Protein AF-A0A8T3NIB7-F1 (afdb_monomer)

Nearest PDB structures (foldseek):
  7bpu-assembly2_B  TM=9.375E-01  e=4.203E-06  Methanocaldococcus jannaschii DSM 2661
  4tq3-assembly1_A  TM=8.740E-01  e=5.106E-04  Archaeoglobus fulgidus DSM 4304
  4tq5-assembly1_A  TM=8.576E-01  e=7.001E-03  Archaeoglobus fulgidus DSM 4304
  8j8j-assembly1_B  TM=8.517E-01  e=1.521E-02  Mycobacterium tuberculosis H37Rv
  3tc1-assembly1_B  TM=4.555E-01  e=1.254E+00  Helicobacter pylori NCTC 11637 = CCUG 17874 = ATCC 43504 = JCM 12093

Mean predicted aligned error: 4.3 Å

Foldseek 3Di:
DVLLCLQLVVVCLVVLLVLQVLLQCVVCVVPPDDPLLSVLLSLLSSLLSSLLSLLLCLLCLVVCLPVPCPRCDNVVVADSVRSNCSSVVSLVSSLVSLVVSHPQLNVLSVVLSVLSCCLSNPQVVDPPSNVVSVVSNSVSSSNSD

Structure (mmCIF, N/CA/C/O backbone):
data_AF-A0A8T3NIB7-F1
#
_entry.id   AF-A0A8T3NIB7-F1
#
loop_
_atom_site.group_PDB
_atom_site.id
_atom_site.type_symbol
_atom_site.label_atom_id
_atom_site.label_alt_id
_atom_site.label_comp_id
_atom_site.label_asym_id
_atom_site.label_entity_id
_atom_site.label_seq_id
_atom_site.pdbx_PDB_ins_code
_atom_site.Cartn_x
_atom_site.Cartn_y
_atom_site.Cartn_z
_atom_site.occupancy
_atom_site.B_iso_or_equiv
_atom_site.auth_seq_id
_atom_site.auth_comp_id
_atom_site.auth_asym_id
_atom_site.auth_atom_id
_atom_site.pdbx_PDB_model_num
ATOM 1 N N . MET A 1 1 ? 1.848 14.023 16.427 1.00 72.50 1 MET A N 1
ATOM 2 C CA . MET A 1 1 ? 2.907 13.432 15.573 1.00 72.50 1 MET A CA 1
ATOM 3 C C . MET A 1 1 ? 3.187 11.962 15.897 1.00 72.50 1 MET A C 1
ATOM 5 O O . MET A 1 1 ? 2.961 11.134 15.029 1.00 72.50 1 MET A O 1
ATOM 9 N N . ARG A 1 2 ? 3.609 11.601 17.125 1.00 82.31 2 ARG A N 1
ATOM 10 C CA . ARG A 1 2 ? 3.995 10.212 17.478 1.00 82.31 2 ARG A CA 1
ATOM 11 C C . ARG A 1 2 ? 2.925 9.151 17.174 1.00 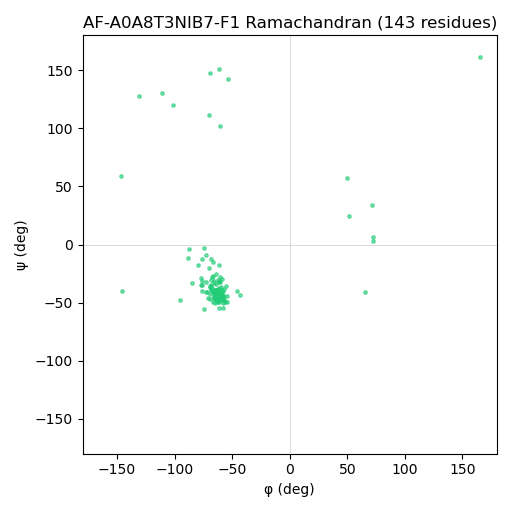82.31 2 ARG A C 1
ATOM 13 O O . ARG A 1 2 ? 3.253 8.145 16.566 1.00 82.31 2 ARG A O 1
ATOM 20 N N . ALA A 1 3 ? 1.659 9.418 17.500 1.00 78.06 3 ALA A N 1
ATOM 21 C CA . ALA A 1 3 ? 0.558 8.481 17.242 1.00 78.06 3 ALA A CA 1
ATOM 22 C C . ALA A 1 3 ? 0.356 8.156 15.747 1.00 78.06 3 ALA A C 1
ATOM 24 O O . ALA A 1 3 ? -0.004 7.037 15.411 1.00 78.06 3 ALA A O 1
ATOM 25 N N . TYR A 1 4 ? 0.634 9.105 14.845 1.00 78.12 4 TYR A N 1
ATOM 26 C CA . TYR A 1 4 ? 0.556 8.872 13.399 1.00 78.12 4 TYR A CA 1
ATOM 27 C C . TYR A 1 4 ? 1.750 8.058 12.878 1.00 78.12 4 TYR A C 1
ATOM 29 O O . TYR A 1 4 ? 1.580 7.230 11.992 1.00 78.12 4 TYR A O 1
ATOM 37 N N . LEU A 1 5 ? 2.945 8.247 13.449 1.00 79.44 5 LEU A N 1
ATOM 38 C CA . LEU A 1 5 ? 4.127 7.440 13.111 1.00 79.44 5 LEU A CA 1
ATOM 39 C C . LEU A 1 5 ? 3.972 5.987 13.584 1.00 79.44 5 LEU A C 1
ATOM 41 O O . LEU A 1 5 ? 4.366 5.055 12.888 1.00 79.44 5 LEU A O 1
ATOM 45 N N . GLU A 1 6 ? 3.368 5.801 14.756 1.00 83.94 6 GLU A N 1
ATOM 46 C CA . GLU A 1 6 ? 3.007 4.488 15.289 1.00 83.94 6 GLU A CA 1
ATOM 47 C C . GLU A 1 6 ? 1.949 3.808 14.409 1.00 83.94 6 GLU A C 1
ATOM 49 O O . GLU A 1 6 ? 2.120 2.650 14.035 1.00 83.94 6 GLU 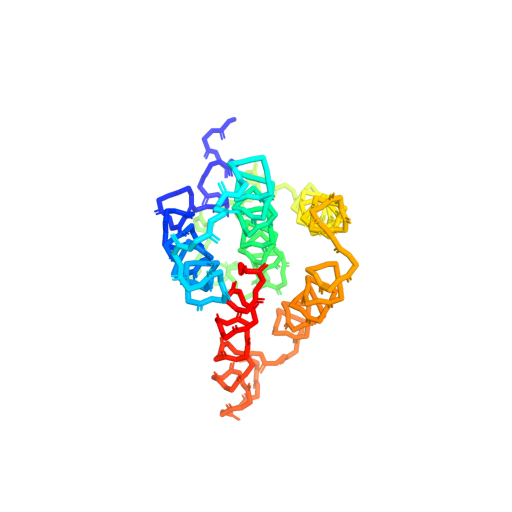A O 1
ATOM 54 N N . LEU A 1 7 ? 0.922 4.558 13.989 1.00 82.06 7 LEU A N 1
ATOM 55 C CA . LEU A 1 7 ? -0.142 4.068 13.111 1.00 82.06 7 LEU A CA 1
ATOM 56 C C . LEU A 1 7 ? 0.384 3.608 11.745 1.00 82.06 7 LEU A C 1
ATOM 58 O O . LEU A 1 7 ? -0.030 2.573 11.246 1.00 82.06 7 LEU A O 1
ATOM 62 N N . VAL A 1 8 ? 1.322 4.345 11.146 1.00 82.12 8 VAL A N 1
ATOM 63 C CA . VAL A 1 8 ? 1.922 3.985 9.847 1.00 82.12 8 VAL A CA 1
ATOM 64 C C . VAL A 1 8 ? 2.944 2.842 9.973 1.00 82.12 8 VAL A C 1
ATOM 66 O O . VAL A 1 8 ? 3.351 2.259 8.970 1.00 82.12 8 VAL A O 1
ATOM 69 N N . ARG A 1 9 ? 3.355 2.485 11.200 1.00 86.00 9 ARG A N 1
ATOM 70 C CA . ARG A 1 9 ? 4.405 1.493 11.484 1.00 86.00 9 ARG A CA 1
ATOM 71 C C . ARG A 1 9 ? 5.672 1.769 10.666 1.00 86.00 9 ARG A C 1
ATOM 73 O O . ARG A 1 9 ? 6.147 0.907 9.931 1.00 86.00 9 ARG A O 1
ATOM 80 N N . VAL A 1 10 ? 6.231 2.976 10.822 1.00 79.69 10 VAL A N 1
ATOM 81 C CA . VAL A 1 10 ? 7.406 3.471 10.065 1.00 79.69 10 VAL A CA 1
ATOM 82 C C . VAL A 1 10 ? 8.541 2.446 9.908 1.00 79.69 10 VAL A C 1
ATOM 84 O O . VAL A 1 10 ? 9.041 2.321 8.790 1.00 79.69 10 VAL A O 1
ATOM 87 N N . PRO A 1 11 ? 8.936 1.667 10.939 1.00 79.19 11 PRO A N 1
ATOM 88 C CA . PRO A 1 11 ? 10.000 0.673 10.780 1.00 79.19 11 PRO A CA 1
ATOM 89 C C . PRO A 1 11 ? 9.712 -0.385 9.704 1.00 79.19 11 PRO A C 1
ATOM 91 O O . PRO A 1 11 ? 10.635 -0.875 9.060 1.00 79.19 11 PRO A O 1
ATOM 94 N N . ASN A 1 12 ? 8.444 -0.717 9.455 1.00 83.06 12 ASN A N 1
ATOM 95 C CA . ASN A 1 12 ? 8.087 -1.728 8.465 1.00 83.06 12 ASN A CA 1
ATOM 96 C C . ASN A 1 12 ? 8.130 -1.196 7.026 1.00 83.06 12 ASN A C 1
ATOM 98 O O . ASN A 1 12 ? 8.217 -2.002 6.098 1.00 83.06 12 ASN A O 1
ATOM 102 N N . LEU A 1 13 ? 8.114 0.127 6.820 1.00 81.12 13 LEU A N 1
ATOM 103 C CA . LEU A 1 13 ? 8.146 0.729 5.481 1.00 81.12 13 LEU A CA 1
ATOM 104 C C . LEU A 1 13 ? 9.420 0.359 4.714 1.00 81.12 13 LEU A C 1
ATOM 106 O 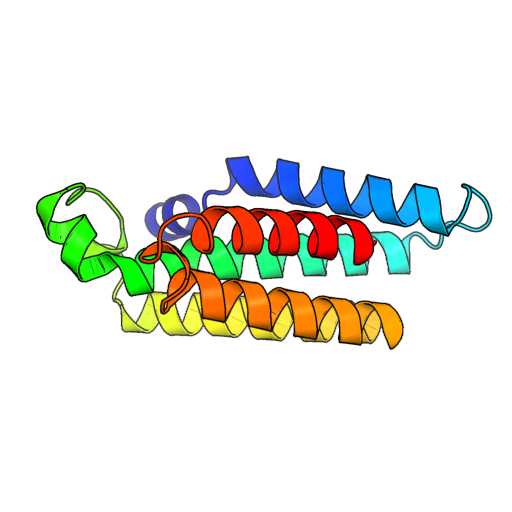O . LEU A 1 13 ? 9.375 0.179 3.501 1.00 81.12 13 LEU A O 1
ATOM 110 N N . PHE A 1 14 ? 10.539 0.166 5.416 1.00 81.25 14 PHE A N 1
ATOM 111 C CA . PHE A 1 14 ? 11.804 -0.242 4.801 1.00 81.25 14 PHE A CA 1
ATOM 112 C C . PHE A 1 14 ? 11.721 -1.614 4.122 1.00 81.25 14 PHE A C 1
ATOM 114 O O . PHE A 1 14 ? 12.379 -1.836 3.108 1.00 81.25 14 PHE A O 1
ATOM 121 N N . THR A 1 15 ? 10.874 -2.517 4.628 1.00 82.88 15 THR A N 1
ATOM 122 C CA . THR A 1 15 ? 10.683 -3.841 4.012 1.00 82.88 15 THR A CA 1
ATOM 123 C C . THR A 1 15 ? 9.980 -3.738 2.659 1.00 82.88 15 THR A C 1
ATOM 125 O O . THR A 1 15 ? 10.350 -4.438 1.724 1.00 82.88 15 THR A O 1
ATOM 128 N N . ALA A 1 16 ? 9.024 -2.813 2.526 1.00 83.31 16 ALA A N 1
ATOM 129 C CA . ALA A 1 16 ? 8.277 -2.601 1.288 1.00 83.31 16 ALA A CA 1
ATOM 130 C C . ALA A 1 16 ? 9.149 -2.012 0.167 1.00 83.31 16 ALA A C 1
ATOM 132 O O . ALA A 1 16 ? 8.922 -2.305 -1.006 1.00 83.31 16 ALA A O 1
ATOM 133 N N . VAL A 1 17 ? 10.164 -1.215 0.522 1.00 87.56 17 VAL A N 1
ATOM 134 C CA . VAL A 1 17 ? 11.150 -0.691 -0.437 1.00 87.56 17 VAL A CA 1
ATOM 135 C C . VAL A 1 17 ? 12.009 -1.820 -1.006 1.00 87.56 17 VAL A C 1
ATOM 137 O O . VAL A 1 17 ? 12.266 -1.834 -2.206 1.00 87.56 17 VAL A O 1
ATOM 140 N N . GLY A 1 18 ? 12.421 -2.779 -0.169 1.00 86.62 18 GLY A N 1
ATOM 141 C CA . GLY A 1 18 ? 13.217 -3.931 -0.606 1.00 86.62 18 GLY A CA 1
ATOM 142 C C . GLY A 1 18 ? 12.519 -4.752 -1.693 1.00 86.62 18 GLY A C 1
ATOM 143 O O . GLY A 1 18 ? 13.137 -5.053 -2.713 1.00 86.62 18 GLY A O 1
ATOM 144 N N . ASP A 1 19 ? 11.225 -5.031 -1.507 1.00 85.38 19 ASP A N 1
ATOM 145 C CA . ASP A 1 19 ? 10.390 -5.777 -2.461 1.00 85.38 19 ASP A CA 1
ATOM 146 C C . ASP A 1 19 ? 10.387 -5.119 -3.856 1.00 85.38 19 ASP A C 1
ATOM 148 O O . ASP A 1 19 ? 10.627 -5.781 -4.866 1.00 85.38 19 ASP A O 1
ATOM 152 N N . VAL A 1 20 ? 10.166 -3.802 -3.911 1.00 89.00 20 VAL A N 1
ATOM 153 C CA . VAL A 1 20 ? 10.060 -3.046 -5.174 1.00 89.00 20 VAL A CA 1
ATOM 154 C C . VAL A 1 20 ? 11.400 -2.869 -5.858 1.00 89.00 20 VAL A C 1
ATOM 156 O O . VAL A 1 20 ? 11.496 -3.001 -7.073 1.00 89.00 20 VAL A O 1
ATOM 159 N N . VAL A 1 21 ? 12.458 -2.591 -5.098 1.00 89.19 21 VAL A N 1
ATOM 160 C CA . VAL A 1 21 ? 13.801 -2.494 -5.678 1.00 89.19 21 VAL A CA 1
ATOM 161 C C . VAL A 1 21 ? 14.202 -3.835 -6.297 1.00 89.19 21 VAL A C 1
ATOM 163 O O . VAL A 1 21 ? 14.766 -3.853 -7.390 1.00 89.19 21 VAL A O 1
ATOM 166 N N . ALA A 1 22 ? 13.878 -4.953 -5.641 1.00 88.50 22 ALA A N 1
ATOM 167 C CA . ALA A 1 22 ? 14.131 -6.282 -6.185 1.00 88.50 22 ALA A CA 1
ATOM 168 C C . ALA A 1 22 ? 13.354 -6.528 -7.490 1.00 88.50 22 ALA A C 1
ATOM 170 O O . ALA A 1 22 ? 13.967 -6.925 -8.481 1.00 88.50 22 ALA A O 1
ATOM 171 N N . GLY A 1 23 ? 12.047 -6.246 -7.518 1.00 87.62 23 GLY A N 1
ATOM 172 C CA . GLY A 1 23 ? 11.224 -6.363 -8.728 1.00 87.62 23 GLY A CA 1
ATOM 173 C C . GLY A 1 23 ? 11.763 -5.543 -9.899 1.00 87.62 23 GLY A C 1
ATOM 174 O O . GLY A 1 23 ? 12.035 -6.086 -10.974 1.00 87.62 23 GLY A O 1
ATOM 175 N N . TYR A 1 24 ? 12.072 -4.271 -9.638 1.00 87.31 24 TYR A N 1
ATOM 176 C CA . TYR A 1 24 ? 12.531 -3.337 -10.664 1.00 87.31 24 TYR A CA 1
ATOM 177 C C . TYR A 1 24 ? 13.854 -3.765 -11.286 1.00 87.31 24 TYR A C 1
ATOM 179 O O . TYR A 1 24 ? 14.049 -3.695 -12.503 1.00 87.31 24 TYR A O 1
ATOM 187 N N . LEU A 1 25 ? 14.791 -4.243 -10.467 1.00 87.44 25 LEU A N 1
ATOM 188 C CA . LEU A 1 25 ? 16.076 -4.740 -10.953 1.00 87.44 25 LEU A CA 1
ATOM 189 C C . LEU A 1 25 ? 15.929 -6.047 -11.745 1.00 87.44 25 LEU A C 1
ATOM 191 O O . LEU A 1 25 ? 16.631 -6.231 -12.742 1.00 87.44 25 LEU A O 1
ATOM 195 N N . LEU A 1 26 ? 15.002 -6.925 -11.348 1.00 86.56 26 LEU A N 1
ATOM 196 C CA . LEU A 1 26 ? 14.707 -8.162 -12.075 1.00 86.56 26 LEU A CA 1
ATOM 197 C C . LEU A 1 26 ? 14.096 -7.876 -13.454 1.00 86.56 26 LEU A C 1
ATOM 199 O O . LEU A 1 26 ? 14.531 -8.465 -14.446 1.00 86.56 26 LEU A O 1
ATOM 203 N N . LEU A 1 27 ? 13.137 -6.949 -13.540 1.00 81.19 27 LEU A N 1
ATOM 204 C CA . LEU A 1 27 ? 12.476 -6.588 -14.798 1.00 81.19 27 LEU A CA 1
ATOM 205 C C . LEU A 1 27 ? 13.386 -5.790 -15.738 1.00 81.19 27 LEU A C 1
ATOM 207 O O . LEU A 1 27 ? 13.428 -6.070 -16.936 1.00 81.19 27 LEU A O 1
ATOM 211 N N . SER A 1 28 ? 14.168 -4.848 -15.204 1.00 77.50 28 SER A N 1
ATOM 212 C CA . SER A 1 28 ? 15.140 -4.071 -15.993 1.00 77.50 28 SER A CA 1
ATOM 213 C C . SER A 1 28 ? 16.374 -4.876 -16.416 1.00 77.50 28 SER A C 1
ATOM 215 O O . SER A 1 28 ? 17.189 -4.391 -17.203 1.00 77.50 28 SER A O 1
ATOM 217 N N . ARG A 1 29 ? 16.551 -6.101 -15.894 1.00 76.75 29 ARG A N 1
ATOM 218 C CA . ARG A 1 29 ? 17.756 -6.933 -16.081 1.00 76.75 29 ARG A CA 1
ATOM 219 C C . ARG A 1 29 ? 19.061 -6.192 -15.741 1.00 76.75 29 ARG A C 1
ATOM 221 O O . ARG A 1 29 ? 20.120 -6.530 -16.264 1.00 76.75 29 ARG A O 1
ATOM 228 N N . GLY A 1 30 ? 18.988 -5.161 -14.895 1.00 64.69 30 GLY A N 1
ATOM 229 C CA . GLY A 1 30 ? 20.122 -4.317 -14.511 1.00 64.69 30 GLY A CA 1
ATOM 230 C C . GLY A 1 30 ? 20.635 -3.345 -15.585 1.00 64.69 30 GLY A C 1
ATOM 231 O O . GLY A 1 30 ? 21.646 -2.684 -15.349 1.00 64.69 30 GLY A O 1
ATOM 232 N N . VAL A 1 31 ? 19.971 -3.212 -16.739 1.00 64.38 31 VAL A N 1
ATOM 233 C CA . VAL A 1 31 ? 20.397 -2.323 -17.836 1.00 64.38 31 VAL A CA 1
ATOM 234 C C . VAL A 1 31 ? 19.415 -1.157 -17.969 1.00 64.38 31 VAL A C 1
ATOM 236 O O . VAL A 1 31 ? 18.209 -1.360 -18.029 1.00 64.38 31 VAL A O 1
ATOM 239 N N . GLY A 1 32 ? 19.919 0.082 -18.029 1.00 67.75 32 GLY A N 1
ATOM 240 C CA . GLY A 1 32 ? 19.073 1.260 -18.277 1.00 67.75 32 GLY A CA 1
ATOM 241 C C . GLY A 1 32 ? 18.156 1.654 -17.111 1.00 67.75 32 GLY A C 1
ATOM 242 O O . GLY A 1 32 ? 17.052 2.136 -17.341 1.00 67.75 32 GLY A O 1
ATOM 243 N N . VAL A 1 33 ? 18.601 1.456 -15.863 1.00 78.81 33 VAL A N 1
ATOM 244 C CA . VAL A 1 33 ? 17.851 1.828 -14.649 1.00 78.81 33 VAL A CA 1
ATOM 245 C C . VAL A 1 33 ? 17.590 3.338 -14.624 1.00 78.81 33 VAL A C 1
ATOM 247 O O . VAL A 1 33 ? 18.461 4.129 -14.250 1.00 78.81 33 VAL A O 1
ATOM 250 N N . ASP A 1 34 ? 16.369 3.742 -14.974 1.00 86.94 34 ASP A N 1
ATOM 251 C CA . ASP A 1 34 ? 15.914 5.106 -14.723 1.00 86.94 34 ASP A CA 1
ATOM 252 C C . ASP A 1 34 ? 15.713 5.319 -13.216 1.00 86.94 34 ASP A C 1
ATOM 254 O O . ASP A 1 34 ? 14.805 4.770 -12.587 1.00 86.94 34 ASP A O 1
ATOM 258 N N . ARG A 1 35 ? 16.579 6.149 -12.626 1.00 88.12 35 ARG A N 1
ATOM 259 C CA . ARG A 1 35 ? 16.511 6.507 -11.205 1.00 88.12 35 ARG A CA 1
ATOM 260 C C . ARG A 1 35 ? 15.198 7.197 -10.847 1.00 88.12 35 ARG A C 1
ATOM 262 O O . ARG A 1 35 ? 14.738 7.039 -9.720 1.00 88.12 35 ARG A O 1
ATOM 269 N N . ARG A 1 36 ? 14.606 7.972 -11.762 1.00 90.19 36 ARG A N 1
ATOM 270 C CA . ARG A 1 36 ? 13.342 8.674 -11.503 1.00 90.19 36 ARG A CA 1
ATOM 271 C C . ARG A 1 36 ? 12.192 7.679 -11.408 1.00 90.19 36 ARG A C 1
ATOM 273 O O . ARG A 1 36 ? 11.440 7.728 -10.436 1.00 90.19 36 ARG A O 1
ATOM 280 N N . ALA A 1 37 ? 12.106 6.747 -12.354 1.00 88.50 37 ALA A N 1
ATOM 281 C CA . ALA A 1 37 ? 11.142 5.652 -12.304 1.00 88.50 37 ALA A CA 1
ATOM 282 C C . ALA A 1 37 ? 11.314 4.816 -11.023 1.00 88.50 37 ALA A C 1
ATOM 284 O O . ALA A 1 37 ? 10.355 4.651 -10.279 1.00 88.50 37 ALA A O 1
ATOM 285 N N . LEU A 1 38 ? 12.544 4.415 -10.674 1.00 91.12 38 LEU A N 1
ATOM 286 C CA . LEU A 1 38 ? 12.812 3.643 -9.453 1.00 91.12 38 LEU A CA 1
ATOM 287 C C . LEU A 1 38 ? 12.353 4.364 -8.171 1.00 91.12 38 LEU A C 1
ATOM 289 O O . LEU A 1 38 ? 11.704 3.771 -7.312 1.00 91.12 38 LEU A O 1
ATOM 293 N N . VAL A 1 39 ? 12.675 5.654 -8.030 1.00 93.62 39 VAL A N 1
ATOM 294 C CA . VAL A 1 39 ? 12.274 6.441 -6.851 1.00 93.62 39 VAL A CA 1
ATOM 295 C C . VAL A 1 39 ? 10.755 6.619 -6.792 1.00 93.62 39 VAL A C 1
ATOM 297 O O . VAL A 1 39 ? 10.176 6.553 -5.708 1.00 93.62 39 VAL A O 1
ATOM 300 N N . THR A 1 40 ? 10.097 6.818 -7.937 1.00 94.00 40 THR A N 1
ATOM 301 C CA . THR A 1 40 ? 8.637 6.996 -7.991 1.00 94.00 40 THR A CA 1
ATOM 302 C C . THR A 1 40 ? 7.882 5.709 -7.656 1.00 94.00 40 THR A C 1
ATOM 304 O O . THR A 1 40 ? 6.962 5.770 -6.838 1.00 94.00 40 THR A O 1
ATOM 307 N N . VAL A 1 41 ? 8.300 4.541 -8.164 1.00 93.81 41 VAL A N 1
ATOM 308 C CA . VAL A 1 41 ? 7.686 3.252 -7.779 1.00 93.81 41 VAL A CA 1
ATOM 309 C C . VAL A 1 41 ? 7.983 2.873 -6.327 1.00 93.81 41 VAL A C 1
ATOM 311 O O . VAL A 1 41 ? 7.105 2.357 -5.635 1.00 93.81 41 VAL A O 1
ATOM 314 N N . ALA A 1 42 ? 9.173 3.195 -5.806 1.00 94.81 42 ALA A N 1
ATOM 315 C CA . ALA A 1 42 ? 9.488 2.977 -4.394 1.00 94.81 42 ALA A CA 1
ATOM 316 C C . ALA A 1 42 ? 8.604 3.845 -3.482 1.00 94.81 42 ALA A C 1
ATOM 318 O O . ALA A 1 42 ? 8.061 3.354 -2.491 1.00 94.81 42 ALA A O 1
ATOM 319 N N . ALA A 1 43 ? 8.400 5.118 -3.837 1.00 95.69 43 ALA A N 1
ATOM 320 C CA . ALA A 1 43 ? 7.478 6.001 -3.127 1.00 95.69 43 ALA A CA 1
ATOM 321 C C . ALA A 1 43 ? 6.024 5.500 -3.208 1.00 95.69 43 ALA A C 1
ATOM 323 O O . ALA A 1 43 ? 5.309 5.545 -2.205 1.00 95.69 43 ALA A O 1
ATOM 324 N N . ALA A 1 44 ? 5.603 4.974 -4.366 1.00 96.50 44 ALA A N 1
ATOM 325 C CA . ALA A 1 44 ? 4.288 4.362 -4.536 1.00 96.50 44 ALA A CA 1
ATOM 326 C C . ALA A 1 44 ? 4.087 3.163 -3.594 1.00 96.50 44 ALA A C 1
ATOM 328 O O . ALA A 1 44 ? 3.083 3.107 -2.885 1.00 96.50 44 ALA A O 1
ATOM 329 N N . SER A 1 45 ? 5.060 2.251 -3.519 1.00 95.69 45 SER A N 1
ATOM 330 C CA . SER A 1 45 ? 5.023 1.100 -2.606 1.00 95.69 45 SER A CA 1
ATOM 331 C C . SER A 1 45 ? 4.950 1.506 -1.140 1.00 95.69 45 SER A C 1
ATOM 333 O O . SER A 1 45 ? 4.097 1.008 -0.406 1.00 95.69 45 SER A O 1
ATOM 335 N N . VAL A 1 46 ? 5.776 2.465 -0.712 1.00 95.94 46 VAL A N 1
ATOM 336 C CA . VAL A 1 46 ? 5.739 2.974 0.667 1.00 95.94 46 VAL A CA 1
ATOM 337 C C . VAL A 1 46 ? 4.360 3.547 0.997 1.00 95.94 46 VAL A C 1
ATOM 339 O O . VAL A 1 46 ? 3.828 3.270 2.073 1.00 95.94 46 VAL A O 1
ATOM 342 N N . ALA A 1 47 ? 3.755 4.301 0.074 1.00 96.62 47 ALA A N 1
ATOM 343 C CA . ALA A 1 47 ? 2.418 4.855 0.256 1.00 96.62 47 ALA A CA 1
ATOM 344 C C . ALA A 1 47 ? 1.338 3.759 0.332 1.00 96.62 47 ALA A C 1
ATOM 346 O O . ALA A 1 47 ? 0.522 3.784 1.252 1.00 96.62 47 ALA A O 1
ATOM 347 N N . LEU A 1 48 ? 1.357 2.769 -0.567 1.00 96.62 48 LEU A N 1
ATOM 348 C CA . LEU A 1 48 ? 0.404 1.649 -0.565 1.00 96.62 48 LEU A CA 1
ATOM 349 C C . LEU A 1 48 ? 0.547 0.771 0.685 1.00 96.62 48 LEU A C 1
ATOM 351 O O . LEU A 1 48 ? -0.454 0.392 1.292 1.00 96.62 48 LEU A O 1
ATOM 355 N N . TYR A 1 49 ? 1.776 0.495 1.123 1.00 95.50 49 TYR A N 1
ATOM 356 C CA . TYR A 1 49 ? 2.027 -0.247 2.355 1.00 95.50 49 TYR A CA 1
ATOM 357 C C . TYR A 1 49 ? 1.501 0.518 3.575 1.00 95.50 49 TYR A C 1
ATOM 359 O O . TYR A 1 49 ? 0.780 -0.044 4.401 1.00 95.50 49 TYR A O 1
ATOM 367 N N . ALA A 1 50 ? 1.823 1.811 3.678 1.00 95.19 50 ALA A N 1
ATOM 368 C CA . ALA A 1 50 ? 1.321 2.667 4.747 1.00 95.19 50 ALA A CA 1
ATOM 369 C C . ALA A 1 50 ? -0.215 2.720 4.746 1.00 95.19 50 ALA A C 1
ATOM 371 O O . ALA A 1 50 ? -0.828 2.635 5.810 1.00 95.19 50 ALA A O 1
ATOM 372 N N . ALA A 1 51 ? -0.838 2.794 3.566 1.00 96.31 51 ALA A N 1
ATOM 373 C CA . ALA A 1 51 ? -2.286 2.736 3.416 1.00 96.31 51 ALA A CA 1
ATOM 374 C C . ALA A 1 51 ? -2.867 1.440 3.990 1.00 96.31 51 ALA A C 1
ATOM 376 O O . ALA A 1 51 ? -3.775 1.514 4.813 1.00 96.31 51 ALA A O 1
ATOM 377 N N . GLY A 1 52 ? -2.323 0.276 3.620 1.00 95.06 52 GLY A N 1
ATOM 378 C CA . GLY A 1 52 ? -2.801 -1.013 4.126 1.00 95.06 52 GLY A CA 1
ATOM 379 C C . GLY A 1 52 ? -2.649 -1.160 5.637 1.00 95.06 52 GLY A C 1
ATOM 380 O O . GLY A 1 52 ? -3.557 -1.630 6.309 1.00 95.06 52 GLY A O 1
ATOM 381 N N . VAL A 1 53 ? -1.549 -0.676 6.219 1.00 94.31 53 VAL A N 1
ATOM 382 C CA . VAL A 1 53 ? -1.386 -0.695 7.682 1.00 94.31 53 VAL A CA 1
ATOM 383 C C . VAL A 1 53 ? -2.427 0.189 8.378 1.00 94.31 53 VAL A C 1
ATOM 385 O O . VAL A 1 53 ? -3.064 -0.246 9.338 1.00 94.31 53 VAL A O 1
ATOM 388 N N . VAL A 1 54 ? -2.618 1.420 7.893 1.00 95.19 54 VAL A N 1
ATOM 389 C CA . VAL A 1 54 ? -3.574 2.377 8.469 1.00 95.19 54 VAL A CA 1
ATOM 390 C C . VAL A 1 54 ? -5.015 1.875 8.322 1.00 95.19 54 VAL A C 1
ATOM 392 O O . VAL A 1 54 ? -5.805 1.968 9.264 1.00 95.19 54 VAL A O 1
ATOM 395 N N . LEU A 1 55 ? -5.368 1.350 7.146 1.00 94.81 55 LEU A N 1
ATOM 396 C CA . LEU A 1 55 ? -6.694 0.805 6.872 1.00 94.81 55 LEU A CA 1
ATOM 397 C C . LEU A 1 55 ? -6.948 -0.453 7.700 1.00 94.81 55 LEU A C 1
ATOM 399 O O . LEU A 1 55 ? -8.024 -0.561 8.286 1.00 94.81 55 LEU A O 1
ATOM 403 N N . ASN A 1 56 ? -5.965 -1.343 7.851 1.00 94.38 56 ASN A N 1
ATOM 404 C CA . ASN A 1 56 ? -6.106 -2.510 8.713 1.00 94.38 56 ASN A CA 1
ATOM 405 C C . ASN A 1 56 ? -6.521 -2.116 10.140 1.00 94.38 56 ASN A C 1
ATOM 407 O O . ASN A 1 56 ? -7.507 -2.649 10.646 1.00 94.38 56 ASN A O 1
ATOM 411 N N . ASP A 1 57 ? -5.833 -1.147 10.753 1.00 92.50 57 ASP A N 1
ATOM 412 C CA . ASP A 1 57 ? -6.169 -0.634 12.090 1.00 92.50 57 ASP A CA 1
ATOM 413 C C . ASP A 1 57 ? -7.557 0.050 12.115 1.00 92.50 57 ASP A C 1
ATOM 415 O O . ASP A 1 57 ? -8.294 -0.047 13.098 1.00 92.50 57 ASP A O 1
ATOM 419 N N . TYR A 1 58 ? -7.969 0.716 11.027 1.00 94.62 58 TYR A N 1
ATOM 420 C CA . TYR A 1 58 ? -9.318 1.287 10.909 1.00 94.62 58 TYR A CA 1
ATOM 421 C C . TYR A 1 58 ? -10.420 0.216 10.887 1.00 94.62 58 TYR A C 1
ATOM 423 O O . TYR A 1 58 ? -11.472 0.412 11.510 1.00 94.62 58 TYR A O 1
ATOM 431 N N . PHE A 1 59 ? -10.205 -0.883 10.158 1.00 93.69 59 PHE A N 1
ATOM 432 C CA . PHE A 1 59 ? -11.157 -1.991 10.042 1.00 93.69 59 PHE A CA 1
ATOM 433 C C . PHE A 1 59 ? -11.161 -2.895 11.284 1.00 93.69 59 PHE A C 1
ATOM 435 O O . PHE A 1 59 ? -12.208 -3.460 11.605 1.00 93.69 59 PHE A O 1
ATOM 442 N N . ASP A 1 60 ? -10.034 -3.000 11.995 1.00 92.75 60 ASP A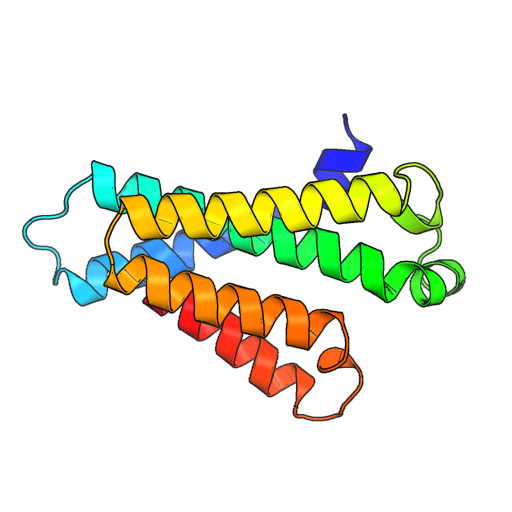 N 1
ATOM 443 C CA . ASP A 1 60 ? -9.900 -3.792 13.228 1.00 92.75 60 ASP A CA 1
ATOM 444 C C . ASP A 1 60 ? -10.265 -3.033 14.498 1.00 92.75 60 ASP A C 1
ATOM 446 O O . ASP A 1 60 ? -10.319 -3.641 15.561 1.00 92.75 60 ASP A O 1
ATOM 450 N N . ARG A 1 61 ? -10.585 -1.738 14.410 1.00 93.56 61 ARG A N 1
ATOM 451 C CA . ARG A 1 61 ? -10.816 -0.870 15.575 1.00 93.56 61 ARG A CA 1
ATOM 452 C C . ARG A 1 61 ? -11.708 -1.472 16.666 1.00 93.56 61 ARG A C 1
ATOM 454 O O . ARG A 1 61 ? -11.429 -1.258 17.835 1.00 93.56 61 ARG A O 1
ATOM 461 N N . ASP A 1 62 ? -12.775 -2.190 16.314 1.00 91.88 62 ASP A N 1
ATOM 462 C CA . ASP A 1 62 ? -13.729 -2.719 17.296 1.00 91.88 62 ASP A CA 1
ATOM 463 C C . ASP A 1 62 ? -13.176 -3.961 18.007 1.00 91.88 62 ASP A C 1
ATOM 465 O O . ASP A 1 62 ? -13.381 -4.120 19.208 1.00 91.88 62 ASP A O 1
ATOM 469 N N . LEU A 1 63 ? -12.415 -4.792 17.288 1.00 90.56 63 LEU A N 1
ATOM 470 C CA . LEU A 1 63 ? -11.688 -5.931 17.851 1.00 90.56 63 LEU A CA 1
ATOM 471 C C . LEU A 1 63 ? -10.503 -5.450 18.697 1.00 90.56 63 LEU A C 1
ATOM 473 O O . LEU A 1 63 ? -10.333 -5.867 19.842 1.00 90.56 63 LEU A O 1
ATOM 477 N N . ASP A 1 64 ? -9.733 -4.501 18.165 1.00 92.38 64 ASP A N 1
ATOM 478 C CA . ASP A 1 64 ? -8.572 -3.924 18.834 1.00 92.38 64 ASP A CA 1
ATOM 479 C C . ASP A 1 64 ? -8.959 -3.171 20.114 1.00 92.38 64 ASP A C 1
ATOM 481 O O . ASP A 1 64 ? -8.153 -3.089 21.031 1.00 92.38 64 ASP A O 1
ATOM 485 N N . ARG A 1 65 ? -10.194 -2.667 20.249 1.00 92.44 65 ARG A N 1
ATOM 486 C CA . ARG A 1 65 ? -10.673 -2.106 21.529 1.00 92.44 65 ARG A CA 1
ATOM 487 C C . ARG A 1 65 ? -10.673 -3.122 22.668 1.00 92.44 65 ARG A C 1
ATOM 489 O O . ARG A 1 65 ? -10.560 -2.708 23.818 1.00 92.44 65 ARG A O 1
ATOM 496 N N . VAL A 1 66 ? -10.825 -4.408 22.359 1.00 94.94 66 VAL A N 1
ATOM 497 C CA . VAL A 1 66 ? -10.827 -5.493 23.346 1.00 94.94 66 VAL A CA 1
ATOM 498 C C . VAL A 1 66 ? -9.435 -6.106 23.470 1.00 94.94 66 VAL A C 1
ATOM 500 O O . VAL A 1 66 ? -8.943 -6.277 24.580 1.00 94.94 66 VAL A O 1
ATOM 503 N N . GLU A 1 67 ? -8.789 -6.417 22.345 1.00 94.06 67 GLU A N 1
ATOM 504 C CA . GLU A 1 67 ? -7.522 -7.159 22.349 1.00 94.06 67 GLU A CA 1
ATOM 505 C C . GLU A 1 67 ? -6.284 -6.280 22.554 1.00 94.06 67 GLU A C 1
ATOM 507 O O . GLU A 1 67 ? -5.286 -6.747 23.103 1.00 94.06 67 GLU A O 1
ATOM 512 N N . ARG A 1 68 ? -6.313 -5.038 22.054 1.00 91.38 68 ARG A N 1
ATOM 513 C CA . ARG A 1 68 ? -5.153 -4.130 21.958 1.00 91.38 68 ARG A CA 1
ATOM 514 C C . ARG A 1 68 ? -5.559 -2.662 22.150 1.00 91.38 68 ARG A C 1
ATOM 516 O O . ARG A 1 68 ? -5.368 -1.835 21.244 1.00 91.38 68 ARG A O 1
ATOM 523 N N . PRO A 1 69 ? -6.159 -2.314 23.304 1.00 92.25 69 PRO A N 1
ATOM 524 C CA . PRO A 1 69 ? -6.729 -0.989 23.546 1.00 92.25 69 PRO A CA 1
ATOM 525 C C . PRO A 1 69 ? -5.698 0.147 23.473 1.00 92.25 69 PRO A C 1
ATOM 527 O O . PRO A 1 69 ? -6.071 1.307 23.310 1.00 92.25 69 PRO A O 1
ATOM 530 N N . GLU A 1 70 ? -4.404 -0.161 23.568 1.00 90.81 70 GLU A N 1
ATOM 531 C CA . GLU A 1 70 ? -3.289 0.776 23.456 1.00 90.81 70 GLU A CA 1
ATOM 532 C C . GLU A 1 70 ? -3.066 1.326 22.037 1.00 90.81 70 GLU A C 1
ATOM 534 O O . GLU A 1 70 ? -2.438 2.383 21.881 1.00 90.81 70 GLU A O 1
ATOM 539 N N . ARG A 1 71 ? -3.577 0.655 20.992 1.00 90.31 71 ARG A N 1
ATOM 540 C CA . ARG A 1 71 ? -3.372 1.079 19.597 1.00 90.31 71 ARG A CA 1
ATOM 541 C C . ARG A 1 71 ? -3.959 2.474 19.320 1.00 90.31 71 ARG A C 1
ATOM 543 O O . ARG A 1 71 ? -4.966 2.851 19.917 1.00 90.31 71 ARG A O 1
ATOM 550 N N . PRO A 1 72 ? -3.396 3.252 18.372 1.00 89.69 72 PRO A N 1
ATOM 551 C CA . PRO A 1 72 ? -3.771 4.656 18.181 1.00 89.69 72 PRO A CA 1
ATOM 552 C C . PRO A 1 72 ? -5.262 4.914 17.904 1.00 89.69 72 PRO A C 1
ATOM 554 O O . PRO A 1 72 ? -5.804 5.908 18.390 1.00 89.69 72 PRO A O 1
ATOM 557 N N . VAL A 1 73 ? -5.917 4.046 17.124 1.00 91.31 73 VAL A N 1
ATOM 558 C CA . VAL A 1 73 ? -7.343 4.170 16.769 1.00 91.31 73 VAL A CA 1
ATOM 559 C C . VAL A 1 73 ? -8.272 3.799 17.937 1.00 91.31 73 VAL A C 1
ATOM 561 O O . VAL A 1 73 ? -9.085 4.645 18.319 1.00 91.31 73 VAL A O 1
ATOM 564 N N . PRO A 1 74 ? -8.181 2.600 18.552 1.00 90.25 74 PRO A N 1
ATOM 565 C CA . PRO A 1 74 ? -9.043 2.233 19.680 1.00 90.25 74 PRO A CA 1
ATOM 566 C C . PRO A 1 74 ? -8.791 3.081 20.932 1.00 90.25 74 PRO A C 1
ATOM 568 O O . PRO A 1 74 ? -9.742 3.375 21.656 1.00 90.25 74 PRO A O 1
ATOM 571 N N . SER A 1 75 ? -7.555 3.548 21.154 1.00 91.38 75 SER A N 1
ATOM 572 C CA . SER A 1 75 ? -7.210 4.410 22.290 1.00 91.38 75 SER A CA 1
ATOM 573 C C . SER A 1 75 ? -7.709 5.856 22.129 1.00 91.38 75 SER A C 1
ATOM 575 O O . SER A 1 75 ? -7.434 6.696 22.984 1.00 91.38 75 SER A O 1
ATOM 577 N N . GLY A 1 76 ? -8.328 6.204 20.994 1.00 91.12 76 GLY A N 1
ATOM 578 C CA . GLY A 1 76 ? -8.801 7.557 20.688 1.00 91.12 76 GLY A CA 1
ATOM 579 C C . GLY A 1 76 ? -7.703 8.581 20.371 1.00 91.12 76 GLY A C 1
ATOM 580 O O . GLY A 1 76 ? -8.016 9.745 20.122 1.00 91.12 76 GLY A O 1
ATOM 581 N N . ARG A 1 77 ? -6.423 8.177 20.325 1.00 92.44 77 ARG A N 1
ATOM 582 C CA . ARG A 1 77 ? -5.299 9.061 19.946 1.00 92.44 77 ARG A CA 1
ATOM 583 C C . ARG A 1 77 ? -5.384 9.495 18.480 1.00 92.44 77 ARG A C 1
ATOM 585 O O . ARG A 1 77 ? -4.874 10.556 18.123 1.00 92.44 77 ARG A O 1
ATOM 592 N N . VAL A 1 78 ? -6.018 8.680 17.638 1.00 93.69 78 VAL A N 1
ATOM 593 C CA . VAL A 1 78 ? -6.359 8.980 16.246 1.00 93.69 78 VAL A CA 1
ATOM 594 C C . VAL A 1 78 ? -7.830 8.643 16.029 1.00 93.69 78 VAL A C 1
ATOM 596 O O . VAL A 1 78 ? -8.271 7.536 16.322 1.00 93.69 78 VAL A O 1
ATOM 599 N N . THR A 1 79 ? -8.606 9.588 15.494 1.00 94.75 79 THR A N 1
ATOM 600 C CA . THR A 1 79 ? -10.022 9.316 15.210 1.00 94.75 79 THR A CA 1
ATOM 601 C C . THR A 1 79 ? -10.160 8.319 14.051 1.00 94.75 79 THR A C 1
ATOM 603 O O . THR A 1 79 ? -9.372 8.382 13.101 1.00 94.75 79 THR A O 1
ATOM 606 N N . PRO A 1 80 ? -11.194 7.455 14.037 1.00 94.06 80 PRO A N 1
ATOM 607 C CA . PRO A 1 80 ? -11.442 6.557 12.908 1.00 94.06 80 PRO A CA 1
ATOM 608 C C . PRO A 1 80 ? -11.580 7.303 11.575 1.00 94.06 80 PRO A C 1
ATOM 610 O O . PRO A 1 80 ? -11.104 6.833 10.546 1.00 94.06 80 PRO A O 1
ATOM 613 N N . ARG A 1 81 ? -12.178 8.503 11.583 1.00 95.50 81 ARG A N 1
ATOM 614 C CA . ARG A 1 81 ? -12.291 9.346 10.385 1.00 95.50 81 ARG A CA 1
ATOM 615 C C . ARG A 1 81 ? -10.920 9.801 9.880 1.00 95.50 81 ARG A C 1
ATOM 617 O O . ARG A 1 81 ? -10.677 9.741 8.681 1.00 95.50 81 ARG A O 1
ATOM 624 N N . SER A 1 82 ? -10.026 10.223 10.775 1.00 94.69 82 SER A N 1
ATOM 625 C CA . SER A 1 82 ? -8.652 10.595 10.417 1.00 94.69 82 SER A CA 1
ATOM 626 C C . SER A 1 82 ? -7.871 9.407 9.858 1.00 94.69 82 SER A C 1
ATOM 628 O O . SER A 1 82 ? -7.175 9.570 8.861 1.00 94.69 82 SER A O 1
ATOM 630 N N . ALA A 1 83 ? -8.015 8.219 10.454 1.00 94.88 83 ALA A N 1
ATOM 631 C CA . ALA A 1 83 ? -7.384 7.000 9.950 1.00 94.88 83 ALA A CA 1
ATOM 632 C C . ALA A 1 83 ? -7.891 6.643 8.544 1.00 94.88 83 ALA A C 1
ATOM 634 O O . ALA A 1 83 ? -7.086 6.403 7.652 1.00 94.88 83 ALA A O 1
ATOM 635 N N . LEU A 1 84 ? -9.206 6.703 8.306 1.00 96.00 84 LEU A N 1
ATOM 636 C CA . LEU A 1 84 ? -9.783 6.434 6.986 1.00 96.00 84 LEU A CA 1
ATOM 637 C C . LEU A 1 84 ? -9.305 7.429 5.921 1.00 96.00 84 LEU A C 1
ATOM 639 O O . LEU A 1 84 ? -8.938 7.019 4.823 1.00 96.00 84 LEU A O 1
ATOM 643 N N . LEU A 1 85 ? -9.291 8.728 6.239 1.00 97.25 85 LEU A N 1
ATOM 644 C CA . LEU A 1 85 ? -8.816 9.763 5.316 1.00 97.25 85 LEU A CA 1
ATOM 645 C C . LEU A 1 85 ? -7.325 9.607 5.009 1.00 97.25 85 LEU A C 1
ATOM 647 O O . LEU A 1 85 ? -6.925 9.742 3.856 1.00 97.25 85 LEU A O 1
ATOM 651 N N . LEU A 1 86 ? -6.511 9.294 6.020 1.00 96.06 86 LEU A N 1
ATOM 652 C CA . LEU A 1 86 ? -5.085 9.046 5.838 1.00 96.06 86 LEU A CA 1
ATOM 653 C C . LEU A 1 86 ? -4.844 7.793 4.991 1.00 96.06 86 LEU A C 1
ATOM 655 O O . LEU A 1 86 ? -4.107 7.858 4.014 1.00 96.06 86 LEU A O 1
ATOM 659 N N . GLY A 1 87 ? -5.483 6.675 5.338 1.00 96.56 87 GLY A N 1
ATOM 660 C CA . GLY A 1 87 ? -5.350 5.410 4.620 1.00 96.56 87 GLY A CA 1
ATOM 661 C C . GLY A 1 87 ? -5.813 5.525 3.170 1.00 96.56 87 GLY A C 1
ATOM 662 O O . GLY A 1 87 ? -5.066 5.184 2.260 1.00 96.56 87 GLY A O 1
ATOM 663 N N . GLY A 1 88 ? -7.000 6.092 2.933 1.00 97.12 88 GLY A N 1
ATOM 664 C CA . GLY A 1 88 ? -7.513 6.334 1.582 1.00 97.12 88 GLY A CA 1
ATOM 665 C C . GLY A 1 88 ? -6.667 7.331 0.784 1.00 97.12 88 GLY A C 1
ATOM 666 O O . GLY A 1 88 ? -6.418 7.113 -0.40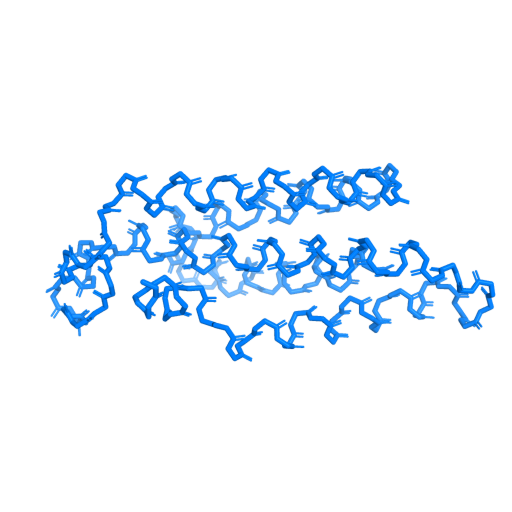0 1.00 97.12 88 GLY A O 1
ATOM 667 N N . GLY A 1 89 ? -6.170 8.391 1.429 1.00 97.69 89 GLY A N 1
ATOM 668 C CA . GLY A 1 89 ? -5.281 9.369 0.802 1.00 97.69 89 GLY A CA 1
ATOM 669 C C . GLY A 1 89 ? -3.942 8.761 0.381 1.00 97.69 89 GLY A C 1
ATOM 670 O O . GLY A 1 89 ? -3.494 8.989 -0.739 1.00 97.69 89 GLY A O 1
ATOM 671 N N . LEU A 1 90 ? -3.335 7.937 1.239 1.00 97.38 90 LEU A N 1
ATOM 672 C CA . LEU A 1 90 ? -2.111 7.196 0.928 1.00 97.38 90 LEU A CA 1
ATOM 673 C C . LEU A 1 90 ? -2.333 6.167 -0.186 1.00 97.38 90 LEU A C 1
ATOM 675 O O . LEU A 1 90 ? -1.486 6.036 -1.066 1.00 97.38 90 LEU A O 1
ATOM 679 N N . LEU A 1 91 ? -3.485 5.488 -0.191 1.00 97.50 91 LEU A N 1
ATOM 680 C CA . LEU A 1 91 ? -3.848 4.527 -1.232 1.00 97.50 91 LEU A CA 1
ATOM 681 C C . LEU A 1 91 ? -3.950 5.214 -2.603 1.00 97.50 91 LEU A C 1
ATOM 683 O O . LEU A 1 91 ? -3.361 4.754 -3.582 1.00 97.50 91 LEU A O 1
ATOM 687 N N . GLY A 1 92 ? -4.655 6.350 -2.654 1.00 98.00 92 GLY A N 1
ATOM 688 C CA . GLY A 1 92 ? -4.784 7.166 -3.859 1.00 98.00 92 GLY A CA 1
ATOM 689 C C . GLY A 1 92 ? -3.443 7.734 -4.320 1.00 98.00 92 GLY A C 1
ATOM 690 O O . GLY A 1 92 ? -3.100 7.616 -5.494 1.00 98.00 92 GLY A O 1
ATOM 691 N N . LEU A 1 93 ? -2.647 8.284 -3.397 1.00 98.06 93 LEU A N 1
ATOM 692 C CA . LEU A 1 93 ? -1.308 8.795 -3.692 1.00 98.06 93 LEU A CA 1
ATOM 693 C C . LEU A 1 93 ? -0.398 7.705 -4.271 1.00 98.06 93 LEU A C 1
ATOM 695 O O . LEU A 1 93 ? 0.272 7.945 -5.270 1.00 98.06 93 LEU A O 1
ATOM 699 N N . GLY A 1 94 ? -0.404 6.505 -3.686 1.00 97.75 94 GLY A N 1
ATOM 700 C CA . GLY A 1 94 ? 0.373 5.373 -4.183 1.00 97.75 94 GLY A CA 1
ATOM 701 C C . GLY A 1 94 ? 0.005 4.992 -5.618 1.00 97.75 94 GLY A C 1
ATOM 702 O O . GLY A 1 94 ? 0.888 4.842 -6.461 1.00 97.75 94 GLY A O 1
ATOM 703 N N . CYS A 1 95 ? -1.291 4.933 -5.934 1.00 97.88 95 CYS A N 1
ATOM 704 C CA . CYS A 1 95 ? -1.759 4.660 -7.297 1.00 97.88 95 CYS A CA 1
ATOM 705 C C . CYS A 1 95 ? -1.361 5.767 -8.288 1.00 97.88 95 CYS A C 1
ATOM 707 O O . CYS A 1 95 ? -0.939 5.468 -9.403 1.00 97.88 95 CYS A O 1
ATOM 709 N N . LEU A 1 96 ? -1.459 7.040 -7.887 1.00 98.00 96 LEU A N 1
ATOM 710 C CA . LEU A 1 96 ? -1.065 8.177 -8.727 1.00 98.00 96 LEU A CA 1
ATOM 711 C C . LEU A 1 96 ? 0.441 8.184 -9.016 1.00 98.00 96 LEU A C 1
ATOM 713 O O . LEU A 1 96 ? 0.842 8.410 -10.155 1.00 98.00 96 LEU A O 1
ATOM 717 N N . LEU A 1 97 ? 1.270 7.904 -8.008 1.00 97.19 97 LEU A N 1
ATOM 718 C CA . LEU A 1 97 ? 2.721 7.799 -8.172 1.00 97.19 97 LEU A CA 1
ATOM 719 C C . LEU A 1 97 ? 3.101 6.639 -9.097 1.00 97.19 97 LEU A C 1
ATOM 721 O O . LEU A 1 97 ? 3.948 6.807 -9.970 1.00 97.19 97 LEU A O 1
ATOM 725 N N . ALA A 1 98 ? 2.444 5.487 -8.951 1.00 95.69 98 ALA A N 1
ATOM 726 C CA . ALA A 1 98 ? 2.663 4.340 -9.824 1.00 95.69 98 ALA A CA 1
ATOM 727 C C . ALA A 1 98 ? 2.252 4.625 -11.277 1.00 95.69 98 ALA A C 1
ATOM 729 O O . ALA A 1 98 ? 2.995 4.297 -12.197 1.00 95.69 98 ALA A O 1
ATOM 730 N N . LEU A 1 99 ? 1.113 5.291 -11.495 1.00 95.88 99 LEU A N 1
ATOM 731 C CA . LEU A 1 99 ? 0.686 5.739 -12.826 1.00 95.88 99 LEU A CA 1
ATOM 732 C C . LEU A 1 99 ? 1.674 6.732 -13.448 1.00 95.88 99 LEU A C 1
ATOM 734 O O . LEU A 1 99 ? 1.922 6.666 -14.650 1.00 95.88 99 LEU A O 1
ATOM 738 N N . ALA A 1 100 ? 2.253 7.626 -12.640 1.00 94.44 100 ALA A N 1
ATOM 739 C CA . ALA A 1 100 ? 3.273 8.569 -13.093 1.00 94.44 100 ALA A CA 1
ATOM 740 C C . ALA A 1 100 ? 4.593 7.878 -13.484 1.00 94.44 100 ALA A C 1
ATOM 742 O O . ALA A 1 100 ? 5.310 8.393 -14.340 1.00 94.44 100 ALA A O 1
ATOM 743 N N . ALA A 1 101 ? 4.901 6.721 -12.890 1.00 91.12 101 ALA A N 1
ATOM 744 C CA . ALA A 1 101 ? 6.034 5.886 -13.288 1.00 91.12 101 ALA A CA 1
ATOM 745 C C . ALA A 1 101 ? 5.756 5.097 -14.582 1.00 91.12 101 ALA A C 1
ATOM 747 O O . ALA A 1 101 ? 6.669 4.861 -15.371 1.00 91.12 101 ALA A O 1
ATOM 748 N N . GLY A 1 102 ? 4.497 4.719 -14.829 1.00 92.31 102 GLY A N 1
ATOM 749 C CA . GLY A 1 102 ? 4.064 4.104 -16.081 1.00 92.31 102 GLY A CA 1
ATOM 750 C C . GLY A 1 102 ? 2.687 3.444 -15.996 1.00 92.31 102 GLY A C 1
ATOM 751 O O . GLY A 1 102 ? 2.192 3.108 -14.922 1.00 92.31 102 GLY A O 1
ATOM 752 N N . ALA A 1 103 ? 2.065 3.201 -17.154 1.00 92.88 103 ALA A N 1
ATOM 753 C CA . ALA A 1 103 ? 0.721 2.616 -17.220 1.00 92.88 103 ALA A CA 1
ATOM 754 C C . ALA A 1 103 ? 0.651 1.201 -16.610 1.00 92.88 103 ALA A C 1
ATOM 756 O O . ALA A 1 103 ? -0.319 0.869 -15.929 1.00 92.88 103 ALA A O 1
ATOM 757 N N . VAL A 1 104 ? 1.692 0.383 -16.818 1.00 92.44 104 VAL A N 1
ATOM 758 C CA . VAL A 1 104 ? 1.778 -0.978 -16.260 1.00 92.44 104 VAL A CA 1
ATOM 759 C C . VAL A 1 104 ? 1.895 -0.930 -14.737 1.00 92.44 104 VAL A C 1
ATOM 761 O O . VAL A 1 104 ? 1.096 -1.569 -14.055 1.00 92.44 104 VAL A O 1
ATOM 764 N N . SER A 1 105 ? 2.813 -0.122 -14.196 1.00 93.25 105 SER A N 1
ATOM 765 C CA . SER A 1 105 ? 2.955 0.084 -12.748 1.00 93.25 105 SER A CA 1
ATOM 766 C C . SER A 1 105 ? 1.657 0.605 -12.127 1.00 93.25 105 SER A C 1
ATOM 768 O O . SER A 1 105 ? 1.239 0.124 -11.078 1.00 93.25 105 SER A O 1
ATOM 770 N N . GLY A 1 106 ? 0.960 1.521 -12.804 1.00 95.38 106 GLY A N 1
ATOM 771 C CA . GLY A 1 106 ? -0.362 1.986 -12.391 1.00 95.38 106 GLY A CA 1
ATOM 772 C C . GLY A 1 106 ? -1.409 0.872 -12.299 1.00 95.38 106 GLY A C 1
ATOM 773 O O . GLY A 1 106 ? -2.128 0.792 -11.305 1.00 95.38 106 GLY A O 1
ATOM 774 N N . LEU A 1 107 ? -1.477 -0.025 -13.289 1.00 96.81 107 LEU A N 1
ATOM 775 C CA . LEU A 1 107 ? -2.386 -1.176 -13.253 1.00 96.81 107 LEU A CA 1
ATOM 776 C C . LEU A 1 107 ? -2.049 -2.123 -12.091 1.00 96.81 107 LEU A C 1
ATOM 778 O O . LEU A 1 107 ? -2.949 -2.534 -11.358 1.00 96.81 107 LEU A O 1
ATOM 782 N N . VAL A 1 108 ? -0.764 -2.432 -11.890 1.00 96.25 108 VAL A N 1
ATOM 783 C CA . VAL A 1 108 ? -0.308 -3.270 -10.769 1.00 96.25 108 VAL A CA 1
ATOM 784 C C . VAL A 1 108 ? -0.656 -2.620 -9.427 1.00 96.25 108 VAL A C 1
ATOM 786 O O . VAL A 1 108 ? -1.165 -3.297 -8.535 1.00 96.25 108 VAL A O 1
ATOM 789 N N . ALA A 1 109 ? -0.475 -1.303 -9.294 1.00 96.88 109 ALA A N 1
ATOM 790 C CA . ALA A 1 109 ? -0.844 -0.559 -8.094 1.00 96.88 109 ALA A CA 1
ATOM 791 C C . ALA A 1 109 ? -2.355 -0.587 -7.816 1.00 96.88 109 ALA A C 1
ATOM 793 O O . ALA A 1 109 ? -2.750 -0.737 -6.663 1.00 96.88 109 ALA A O 1
ATOM 794 N N . LEU A 1 110 ? -3.206 -0.500 -8.844 1.00 97.50 110 LEU A N 1
ATOM 795 C CA . LEU A 1 110 ? -4.662 -0.619 -8.688 1.00 97.50 110 LEU A CA 1
ATOM 796 C C . LEU A 1 110 ? -5.081 -2.024 -8.232 1.00 97.50 110 LEU A C 1
ATOM 798 O O . LEU A 1 110 ? -5.943 -2.161 -7.358 1.00 97.50 110 LEU A O 1
ATOM 802 N N . LEU A 1 111 ? -4.456 -3.068 -8.784 1.00 97.25 111 LEU A N 1
ATOM 803 C CA . LEU A 1 111 ? -4.668 -4.446 -8.332 1.00 97.25 111 LEU A CA 1
ATOM 804 C C . LEU A 1 111 ? -4.220 -4.618 -6.876 1.00 97.25 111 LEU A C 1
ATOM 806 O O . LEU A 1 111 ? -4.977 -5.144 -6.063 1.00 97.25 111 LEU A O 1
ATOM 810 N N . LEU A 1 112 ? -3.039 -4.103 -6.524 1.00 97.00 112 LEU A N 1
ATOM 811 C CA . LEU A 1 112 ? -2.518 -4.131 -5.158 1.00 97.00 112 LEU A CA 1
ATOM 812 C C . LEU A 1 112 ? -3.441 -3.383 -4.188 1.00 97.00 112 LEU A C 1
ATOM 814 O O . LEU A 1 112 ? -3.798 -3.923 -3.143 1.00 97.00 112 LEU A O 1
ATOM 818 N N . ALA A 1 113 ? -3.892 -2.181 -4.545 1.00 97.12 113 ALA A N 1
ATOM 819 C CA . ALA A 1 113 ? -4.834 -1.404 -3.745 1.00 97.12 113 ALA A CA 1
ATOM 820 C C . ALA A 1 113 ? -6.156 -2.154 -3.527 1.00 97.12 113 ALA A C 1
ATOM 822 O O . ALA A 1 113 ? -6.701 -2.150 -2.422 1.00 97.12 113 ALA A O 1
ATOM 823 N N . THR A 1 114 ? -6.640 -2.855 -4.554 1.00 96.31 114 THR A N 1
ATOM 824 C CA . THR A 1 114 ? -7.828 -3.708 -4.450 1.00 96.31 114 THR A CA 1
ATOM 825 C C . THR A 1 114 ? -7.589 -4.867 -3.481 1.00 96.31 114 THR A C 1
ATOM 827 O O . THR A 1 114 ? -8.407 -5.090 -2.590 1.00 96.31 114 THR A O 1
ATOM 830 N N . CYS A 1 115 ? -6.454 -5.565 -3.586 1.00 95.44 115 CYS A N 1
ATOM 831 C CA . CYS A 1 115 ? -6.082 -6.639 -2.662 1.00 95.44 115 CYS A CA 1
ATOM 832 C C . CYS A 1 115 ? -5.975 -6.152 -1.209 1.00 95.44 115 CYS A C 1
ATOM 834 O O . CYS A 1 115 ? -6.489 -6.828 -0.316 1.00 95.44 115 CYS A O 1
ATOM 836 N N . ILE A 1 116 ? -5.391 -4.970 -0.976 1.00 95.50 116 ILE A N 1
ATOM 837 C CA . ILE A 1 116 ? -5.307 -4.328 0.346 1.00 95.50 116 ILE A CA 1
ATOM 838 C C . ILE A 1 116 ? -6.710 -4.120 0.926 1.00 95.50 116 ILE A C 1
ATOM 840 O O . ILE A 1 116 ? -7.022 -4.632 2.000 1.00 95.50 116 ILE A O 1
ATOM 844 N N . VAL A 1 117 ? -7.597 -3.445 0.188 1.00 95.06 117 VAL A N 1
ATOM 845 C CA . VAL A 1 117 ? -8.959 -3.159 0.667 1.00 95.06 117 VAL A CA 1
ATOM 846 C C . VAL A 1 117 ? -9.752 -4.447 0.896 1.00 95.06 117 VAL A C 1
ATOM 848 O O . VAL A 1 117 ? -10.456 -4.570 1.901 1.00 95.06 117 VAL A O 1
ATOM 851 N N . LEU A 1 118 ? -9.626 -5.434 0.003 1.00 92.94 118 LEU A N 1
ATOM 852 C CA . LEU A 1 118 ? -10.269 -6.739 0.164 1.00 92.94 118 LEU A CA 1
ATOM 853 C C . LEU A 1 118 ? -9.763 -7.475 1.409 1.00 92.94 118 LEU A C 1
ATOM 855 O O . LEU A 1 118 ? -10.572 -8.074 2.126 1.00 92.94 118 LEU A O 1
ATOM 859 N N . TYR A 1 119 ? -8.456 -7.421 1.684 1.00 91.62 119 TYR A N 1
ATOM 860 C CA . TYR A 1 119 ? -7.851 -8.034 2.865 1.00 91.62 119 TYR A CA 1
ATOM 861 C C . TYR A 1 119 ? -8.424 -7.416 4.137 1.00 91.62 119 TYR A C 1
ATOM 863 O O . TYR A 1 119 ? -8.967 -8.138 4.980 1.00 91.62 119 TYR A O 1
ATOM 871 N N . ASP A 1 120 ? -8.349 -6.088 4.226 1.00 89.38 120 ASP A N 1
ATOM 872 C CA . ASP A 1 120 ? -8.676 -5.351 5.437 1.00 89.38 120 ASP A CA 1
ATOM 873 C C . ASP A 1 120 ? -10.171 -5.408 5.754 1.00 89.38 120 ASP A C 1
ATOM 875 O O . ASP A 1 120 ? -10.550 -5.560 6.917 1.00 89.38 120 ASP A O 1
ATOM 879 N N . ALA A 1 121 ? -11.026 -5.331 4.729 1.00 87.81 121 ALA A N 1
ATOM 880 C CA . ALA A 1 121 ? -12.471 -5.300 4.911 1.00 87.81 121 ALA A CA 1
ATOM 881 C C . ALA A 1 121 ? -13.064 -6.673 5.257 1.00 87.81 121 ALA A C 1
ATOM 883 O O . ALA A 1 121 ? -14.010 -6.754 6.047 1.00 87.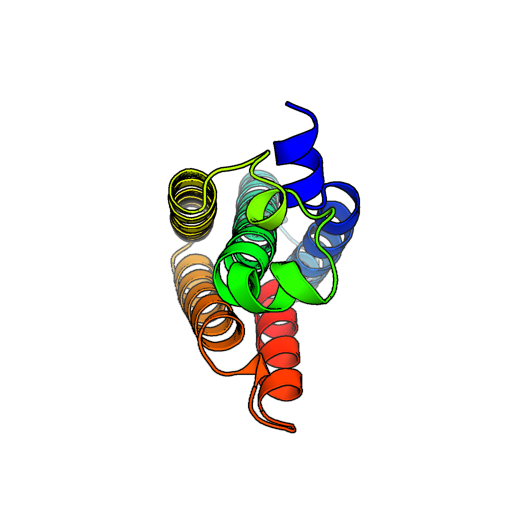81 121 ALA A O 1
ATOM 884 N N . ARG A 1 122 ? -12.576 -7.755 4.631 1.00 82.94 122 ARG A N 1
ATOM 885 C CA . ARG A 1 122 ? -13.204 -9.088 4.746 1.00 82.94 122 ARG A CA 1
ATOM 886 C C . ARG A 1 122 ? -12.230 -10.258 4.726 1.00 82.94 122 ARG A C 1
ATOM 888 O O . ARG A 1 122 ? -12.440 -11.216 5.468 1.00 82.94 122 ARG A O 1
ATOM 895 N N . GLY A 1 123 ? -11.197 -10.202 3.889 1.00 73.19 123 GLY A N 1
ATOM 896 C CA . GLY A 1 123 ? -10.351 -11.352 3.566 1.00 73.19 123 GLY A CA 1
ATOM 897 C C . GLY A 1 123 ? -9.648 -11.961 4.775 1.00 73.19 123 GLY A C 1
ATOM 898 O O . GLY A 1 123 ? -9.569 -13.180 4.885 1.00 73.19 123 GLY A O 1
ATOM 899 N N . LYS A 1 124 ? -9.216 -11.137 5.734 1.00 78.44 124 LYS A N 1
ATOM 900 C CA . LYS A 1 124 ? -8.518 -11.614 6.938 1.00 78.44 124 LYS A CA 1
ATOM 901 C C . LYS A 1 124 ? -9.370 -12.452 7.901 1.00 78.44 124 LYS A C 1
ATOM 903 O O . LYS A 1 124 ? -8.816 -13.129 8.758 1.00 78.44 124 LYS A O 1
ATOM 908 N N . ARG A 1 125 ? -10.703 -12.435 7.761 1.00 81.69 125 ARG A N 1
ATOM 909 C CA . ARG A 1 125 ? -11.630 -13.216 8.606 1.00 81.69 125 ARG A CA 1
ATOM 910 C C . ARG A 1 125 ? -11.891 -14.622 8.067 1.00 81.69 125 ARG A C 1
ATOM 912 O O . ARG A 1 125 ? -12.487 -15.436 8.763 1.00 81.69 125 ARG A O 1
ATOM 919 N N . VAL A 1 126 ? -11.479 -14.897 6.829 1.00 83.19 126 VAL A N 1
ATOM 920 C CA . VAL A 1 126 ? -11.700 -16.184 6.171 1.00 83.19 126 VAL A CA 1
ATOM 921 C C . VAL A 1 126 ? -10.403 -17.002 6.234 1.00 83.19 126 VAL A C 1
ATOM 923 O O . VAL A 1 126 ? -9.378 -16.549 5.705 1.00 83.19 126 VAL A O 1
ATOM 926 N N . PRO A 1 127 ? -10.419 -18.199 6.855 1.00 80.50 127 PRO A N 1
ATOM 927 C CA . PRO A 1 127 ? -9.255 -19.081 6.912 1.00 80.50 127 PRO A CA 1
ATOM 928 C C . PRO A 1 127 ? -8.684 -19.355 5.516 1.00 80.50 127 PRO A C 1
ATOM 930 O O . PRO A 1 127 ? -9.440 -19.502 4.556 1.00 80.50 127 PRO A O 1
ATOM 933 N N . TYR A 1 128 ? -7.354 -19.424 5.403 1.00 84.62 128 TYR A N 1
ATOM 934 C CA . TYR A 1 128 ? -6.577 -19.628 4.163 1.00 84.62 128 TYR A CA 1
ATOM 935 C C . TYR A 1 128 ? -6.660 -18.494 3.125 1.00 84.62 128 TYR A C 1
ATOM 937 O O . TYR A 1 128 ? -5.632 -18.098 2.576 1.00 84.62 128 TYR A O 1
ATOM 945 N N . VAL A 1 129 ? -7.838 -17.908 2.897 1.00 87.19 129 VAL A N 1
ATOM 946 C CA . VAL A 1 129 ? -8.039 -16.779 1.971 1.00 87.19 129 VAL A CA 1
ATOM 947 C C . VAL A 1 129 ? -7.273 -15.541 2.434 1.00 87.19 129 VAL A C 1
ATOM 949 O O . VAL A 1 129 ? -6.656 -14.866 1.612 1.00 87.19 129 VAL A O 1
ATOM 952 N N . GLY A 1 130 ? -7.241 -15.271 3.743 1.00 86.25 130 GLY A N 1
ATOM 953 C CA . GLY A 1 130 ? -6.440 -14.178 4.299 1.00 86.25 130 GLY A CA 1
ATOM 954 C C . GLY A 1 130 ? -4.949 -14.317 3.968 1.00 86.25 130 GLY A C 1
ATOM 955 O O . GLY A 1 130 ? -4.331 -13.369 3.484 1.00 86.25 130 GLY A O 1
ATOM 956 N N . SER A 1 131 ? -4.384 -15.513 4.153 1.00 89.44 131 SER A N 1
ATOM 957 C CA . SER A 1 131 ? -2.978 -15.803 3.843 1.00 89.44 131 SER A CA 1
ATOM 958 C C . SER A 1 131 ? -2.683 -15.701 2.347 1.00 89.44 131 SER A C 1
ATOM 960 O O . SER A 1 131 ? -1.667 -15.120 1.968 1.00 89.44 131 SER A O 1
ATOM 962 N N . LEU A 1 132 ? -3.584 -16.205 1.496 1.00 92.12 132 LEU A N 1
ATOM 963 C CA . LEU A 1 132 ? -3.462 -16.088 0.041 1.00 92.12 132 LEU A CA 1
ATOM 964 C C . LEU A 1 132 ? -3.488 -14.626 -0.412 1.00 92.12 132 LEU A C 1
ATOM 966 O O . LEU A 1 132 ? -2.650 -14.225 -1.214 1.00 92.12 132 LEU A O 1
ATOM 970 N N . ASN A 1 133 ? -4.396 -13.813 0.129 1.00 92.69 133 ASN A N 1
ATOM 971 C CA . ASN A 1 133 ? -4.483 -12.403 -0.239 1.00 92.69 133 ASN A CA 1
ATOM 972 C C . ASN A 1 133 ? -3.271 -11.600 0.265 1.00 92.69 133 ASN A C 1
ATOM 974 O O . ASN A 1 133 ? -2.753 -10.761 -0.461 1.00 92.69 133 ASN A O 1
ATOM 978 N N . MET A 1 134 ? -2.742 -11.905 1.457 1.00 90.50 134 MET A N 1
ATOM 979 C CA . MET A 1 134 ? -1.467 -11.334 1.920 1.00 90.50 134 MET A CA 1
ATOM 980 C C . MET A 1 134 ? -0.294 -11.723 1.013 1.00 90.50 134 MET A C 1
ATOM 982 O O . MET A 1 134 ? 0.548 -10.878 0.703 1.00 90.50 134 MET A O 1
ATOM 986 N N . GLY A 1 135 ? -0.255 -12.976 0.550 1.00 92.62 135 GLY A N 1
ATOM 987 C CA . GLY A 1 135 ? 0.703 -13.429 -0.457 1.00 92.62 135 GLY A CA 1
ATOM 988 C C . GLY A 1 135 ? 0.565 -12.656 -1.771 1.00 92.62 135 GLY A C 1
ATOM 989 O O . GLY A 1 135 ? 1.566 -12.190 -2.312 1.00 92.62 135 GLY A O 1
ATOM 990 N N . ALA A 1 136 ? -0.667 -12.439 -2.239 1.00 94.50 136 ALA A N 1
ATOM 991 C CA . ALA A 1 136 ? -0.954 -11.644 -3.430 1.00 94.50 136 ALA A CA 1
ATOM 992 C C . ALA A 1 136 ? -0.505 -10.184 -3.269 1.00 94.50 136 ALA A C 1
ATOM 994 O O . ALA A 1 136 ? 0.163 -9.663 -4.155 1.00 94.50 136 ALA A O 1
ATOM 995 N N . CYS A 1 137 ? -0.778 -9.545 -2.125 1.00 93.81 137 CYS A N 1
ATOM 996 C CA . CYS A 1 137 ? -0.289 -8.196 -1.830 1.00 93.81 137 CYS A CA 1
ATOM 997 C C . CYS A 1 137 ? 1.240 -8.117 -1.910 1.00 93.81 137 CYS A C 1
ATOM 999 O O . CYS A 1 137 ? 1.781 -7.188 -2.503 1.00 93.81 137 CYS A O 1
ATOM 1001 N N . ARG A 1 138 ? 1.951 -9.097 -1.338 1.00 92.75 138 ARG A N 1
ATOM 1002 C CA . ARG A 1 138 ? 3.420 -9.139 -1.386 1.00 92.75 138 ARG A CA 1
ATOM 1003 C C . ARG A 1 138 ? 3.945 -9.345 -2.799 1.00 92.75 138 ARG A C 1
ATOM 1005 O O . ARG A 1 138 ? 4.835 -8.615 -3.220 1.00 92.75 138 ARG A O 1
ATOM 1012 N N . PHE A 1 139 ? 3.364 -10.282 -3.540 1.00 93.56 139 PHE A N 1
ATOM 1013 C CA . PHE A 1 139 ? 3.727 -10.527 -4.932 1.00 93.56 139 PHE A CA 1
ATOM 1014 C C . PHE A 1 139 ? 3.494 -9.294 -5.813 1.00 93.56 139 PHE A C 1
ATOM 1016 O O . PHE A 1 139 ? 4.385 -8.898 -6.557 1.00 93.56 139 PHE A O 1
ATOM 1023 N N . LEU A 1 140 ? 2.328 -8.654 -5.698 1.00 94.06 140 LEU A N 1
ATOM 1024 C CA . LEU A 1 140 ? 1.995 -7.448 -6.457 1.00 94.06 140 LEU A CA 1
ATOM 1025 C C . LEU A 1 140 ? 2.881 -6.262 -6.070 1.00 94.06 140 LEU A C 1
ATOM 1027 O O . LEU A 1 140 ? 3.203 -5.45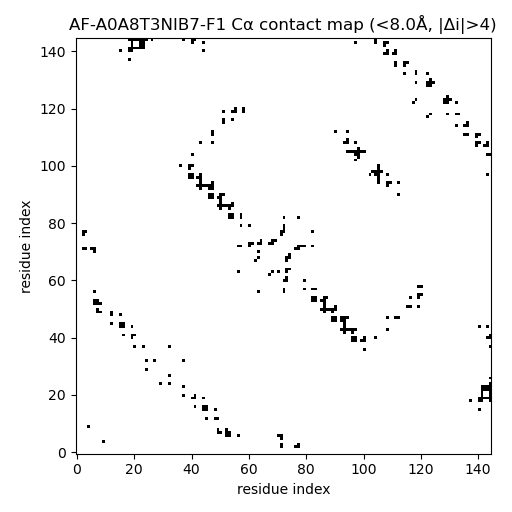3 -6.931 1.00 94.06 140 LEU A O 1
ATOM 1031 N N . ASN A 1 141 ? 3.306 -6.167 -4.807 1.00 93.94 141 ASN A N 1
ATOM 1032 C CA . ASN A 1 141 ? 4.277 -5.160 -4.395 1.00 93.94 141 ASN A CA 1
ATOM 1033 C C . ASN A 1 141 ? 5.631 -5.391 -5.077 1.00 93.94 141 ASN A C 1
ATOM 1035 O O . ASN A 1 141 ? 6.189 -4.453 -5.623 1.00 93.94 141 ASN A O 1
ATOM 1039 N N . VAL A 1 142 ? 6.127 -6.632 -5.133 1.00 92.56 142 VAL A N 1
ATOM 1040 C CA . VAL A 1 142 ? 7.339 -6.948 -5.911 1.00 92.56 142 VAL A CA 1
ATOM 1041 C C . VAL A 1 142 ? 7.135 -6.615 -7.391 1.00 92.56 142 VAL A C 1
ATOM 1043 O O . VAL A 1 142 ? 7.974 -5.946 -7.969 1.00 92.56 142 VAL A O 1
ATOM 1046 N N . ALA A 1 143 ? 6.007 -7.006 -7.989 1.00 92.44 143 ALA A N 1
ATOM 1047 C CA . ALA A 1 143 ? 5.706 -6.760 -9.404 1.00 92.44 143 ALA A CA 1
ATOM 1048 C C . ALA A 1 143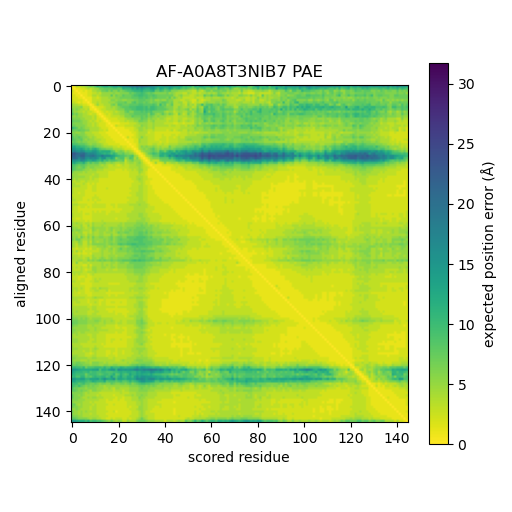 ? 5.472 -5.278 -9.768 1.00 92.44 143 ALA A C 1
ATOM 1050 O O . ALA A 1 143 ? 5.374 -4.951 -10.949 1.00 92.44 143 ALA A O 1
ATOM 1051 N N . LEU A 1 144 ? 5.308 -4.396 -8.776 1.00 91.00 144 LEU A N 1
ATOM 1052 C CA . LEU A 1 144 ? 5.143 -2.957 -8.986 1.00 91.00 144 LEU A CA 1
ATOM 1053 C C . LEU A 1 144 ? 6.458 -2.285 -9.401 1.00 91.00 144 LEU A C 1
ATOM 1055 O O . LEU A 1 144 ? 6.423 -1.281 -10.121 1.00 91.00 144 LEU A O 1
ATOM 1059 N N . GLY A 1 145 ? 7.581 -2.813 -8.908 1.00 83.00 145 GLY A N 1
ATOM 1060 C CA . GLY A 1 145 ? 8.915 -2.448 -9.369 1.00 83.00 145 GLY A CA 1
ATOM 1061 C C . GLY A 1 145 ? 9.244 -3.2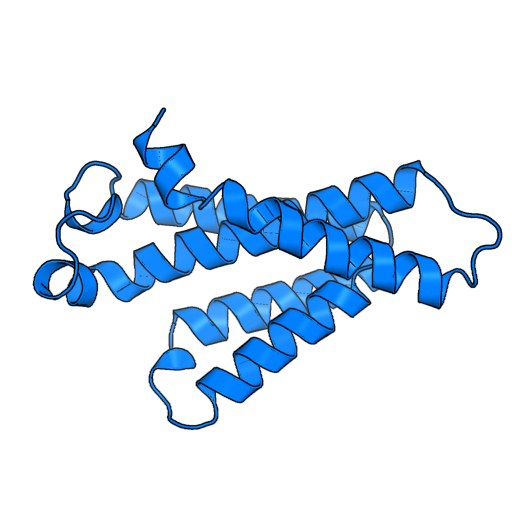12 -10.628 1.00 83.00 145 GLY A C 1
ATOM 1062 O O . GLY A 1 145 ? 9.645 -2.550 -11.606 1.00 83.00 145 GLY A O 1
#

Sequence (145 aa):
MRAYLELVRVPNLFTAVGDVVAGYLLLSRGVGVDRRALVTVAAASVALYAAGVVLNDYFDRDLDRVERPERPVPSGRVTPRSALLLGGGLLGLGCLLALAAGAVSGLVALLLATCIVLYDARGKRVPYVGSLNMGACRFLNVALG

Solvent-accessible surface area (backbone atoms only — not comparable to full-atom values): 6980 Å² total; per-residue (Å²): 111,69,56,58,47,60,45,42,39,59,83,58,42,61,58,46,37,53,38,15,55,52,27,28,42,62,74,46,69,75,55,85,82,52,65,65,44,54,53,32,30,33,51,12,39,37,26,38,51,32,12,42,45,25,35,35,50,50,62,37,29,76,60,30,46,73,80,41,41,83,40,36,49,48,53,60,75,34,51,61,68,58,34,47,53,51,14,52,48,25,38,52,50,12,30,52,32,14,38,73,53,30,69,65,28,19,52,36,34,49,52,31,51,49,39,40,53,45,32,45,75,53,30,65,81,39,84,69,51,24,59,51,40,53,49,48,36,53,52,34,45,21,68,36,48

pLDDT: mean 90.26, std 6.91, range [64.38, 98.06]

Radius of gyration: 15.54 Å; Cα contacts (8 Å, |Δi|>4): 202; chains: 1; bounding box: 34×33×42 Å

Secondary structure (DSSP, 8-state):
-HHHHHHHTHHHHHHHHHHHHHHHHHHHTTSS--HHHHHHHHHHHHHHHHHHHHHHHHHHHHHHHHH-TTSTTTTTSS-HHHHHHHHHHHHHHHHHHHHHH-HHHHHHHHHHHHHHHHHHHTGGGSTTHHHHHHHHHHHHHHHH-